Protein AF-A0A7L2RV66-F1 (afdb_monomer)

Mean predicted aligned error: 6.91 Å

Structure (mmCIF, N/CA/C/O backbone):
data_AF-A0A7L2RV66-F1
#
_entry.id   AF-A0A7L2RV66-F1
#
loop_
_atom_site.group_PDB
_atom_site.id
_atom_site.type_symbol
_atom_site.label_atom_id
_atom_site.label_alt_id
_atom_site.label_comp_id
_atom_site.label_asym_id
_atom_site.label_entity_id
_atom_site.label_seq_id
_atom_site.pdbx_PDB_ins_code
_atom_site.Cartn_x
_atom_site.Cartn_y
_atom_site.Cartn_z
_atom_site.occupancy
_atom_site.B_iso_or_equiv
_atom_site.auth_seq_id
_atom_site.auth_comp_id
_atom_site.auth_asym_id
_atom_site.auth_atom_id
_atom_site.pdbx_PDB_model_num
ATOM 1 N N . GLN A 1 1 ? 18.731 -13.101 -12.420 1.00 67.88 1 GLN A N 1
ATOM 2 C CA . GLN A 1 1 ? 18.036 -11.916 -12.970 1.00 67.88 1 GLN A CA 1
ATOM 3 C C . GLN A 1 1 ? 17.185 -12.304 -14.188 1.00 67.88 1 GLN A C 1
ATOM 5 O O . GLN A 1 1 ? 17.505 -11.952 -15.313 1.00 67.88 1 GLN A O 1
ATOM 10 N N . ILE A 1 2 ? 16.104 -13.064 -13.986 1.00 82.00 2 ILE A N 1
ATOM 11 C CA . ILE A 1 2 ? 15.282 -13.575 -15.103 1.00 82.00 2 ILE A CA 1
ATOM 12 C C . ILE A 1 2 ? 14.340 -12.484 -15.638 1.00 82.00 2 ILE A C 1
ATOM 14 O O . ILE A 1 2 ? 14.207 -12.319 -16.843 1.00 82.00 2 ILE A O 1
ATOM 18 N N . LEU A 1 3 ? 13.755 -11.675 -14.748 1.00 85.12 3 LEU A N 1
ATOM 19 C CA . LEU A 1 3 ? 12.789 -10.638 -15.125 1.00 85.12 3 LEU A CA 1
ATOM 20 C C . LEU A 1 3 ? 13.372 -9.572 -16.066 1.00 85.12 3 LEU A C 1
ATOM 22 O O . LEU A 1 3 ? 12.699 -9.143 -16.996 1.00 85.12 3 LEU A O 1
ATOM 26 N N . GLY A 1 4 ? 14.630 -9.174 -15.853 1.00 83.75 4 GLY A N 1
ATOM 27 C CA . GLY A 1 4 ? 15.315 -8.238 -16.743 1.00 83.75 4 GLY A CA 1
ATOM 28 C C . GLY A 1 4 ? 15.447 -8.796 -18.160 1.00 83.75 4 GLY A C 1
ATOM 29 O O . GLY A 1 4 ? 15.056 -8.138 -19.120 1.00 83.75 4 GLY A O 1
ATOM 30 N N . LYS A 1 5 ? 15.908 -10.046 -18.288 1.00 85.38 5 LYS A N 1
ATOM 31 C CA . LYS A 1 5 ? 16.028 -10.751 -19.573 1.00 85.38 5 LYS A CA 1
ATOM 32 C C . LYS A 1 5 ? 14.687 -10.820 -20.310 1.00 85.38 5 LYS A C 1
ATOM 34 O O . LYS A 1 5 ? 14.613 -10.466 -21.482 1.00 85.38 5 LYS A O 1
ATOM 39 N N . VAL A 1 6 ? 13.620 -11.182 -19.593 1.00 89.62 6 VAL A N 1
ATOM 40 C CA . VAL A 1 6 ? 12.248 -11.188 -20.127 1.00 89.62 6 VAL A CA 1
ATOM 41 C C . VAL A 1 6 ? 11.850 -9.799 -20.621 1.00 89.62 6 VAL A C 1
ATOM 43 O O . VAL A 1 6 ? 11.343 -9.669 -21.730 1.00 89.62 6 VAL A O 1
ATOM 46 N N . TYR A 1 7 ? 12.111 -8.750 -19.837 1.00 88.00 7 TYR A N 1
ATOM 47 C CA . TYR A 1 7 ? 11.827 -7.389 -20.273 1.00 88.00 7 TYR A CA 1
ATOM 48 C C . TYR A 1 7 ? 12.632 -7.003 -21.515 1.00 88.00 7 TYR A C 1
ATOM 50 O O . TYR A 1 7 ? 12.046 -6.440 -22.425 1.00 88.00 7 TYR A O 1
ATOM 58 N N . ALA A 1 8 ? 13.928 -7.306 -21.613 1.00 86.81 8 ALA A N 1
ATOM 59 C CA . ALA A 1 8 ? 14.715 -6.957 -22.801 1.00 86.81 8 ALA A CA 1
ATOM 60 C C . ALA A 1 8 ? 14.158 -7.578 -24.091 1.00 86.81 8 ALA A C 1
ATOM 62 O O . ALA A 1 8 ? 14.042 -6.870 -25.085 1.00 86.81 8 ALA A O 1
ATOM 63 N N . VAL A 1 9 ? 13.748 -8.848 -24.044 1.00 89.62 9 VAL A N 1
ATOM 64 C CA . VAL A 1 9 ? 13.155 -9.544 -25.200 1.00 89.62 9 VAL A CA 1
ATOM 65 C C . VAL A 1 9 ? 11.771 -9.003 -25.513 1.00 89.62 9 VAL A C 1
ATOM 67 O O . VAL A 1 9 ? 11.466 -8.674 -26.654 1.00 89.62 9 VAL A O 1
ATOM 70 N N . LEU A 1 10 ? 10.912 -8.898 -24.497 1.00 91.88 10 LEU A N 1
ATOM 71 C CA . LEU A 1 10 ? 9.523 -8.528 -24.724 1.00 91.88 10 LEU A CA 1
ATOM 72 C C . LEU A 1 10 ? 9.352 -7.023 -24.936 1.00 91.88 10 LEU A C 1
ATOM 74 O O . LEU A 1 10 ? 8.384 -6.632 -25.568 1.00 91.88 10 LEU A O 1
ATOM 78 N N . SER A 1 11 ? 10.213 -6.149 -24.425 1.00 89.25 11 SER A N 1
ATOM 79 C CA . SER A 1 11 ? 10.077 -4.695 -24.623 1.00 89.25 11 SER A CA 1
ATOM 80 C C . SER A 1 11 ? 10.445 -4.252 -26.040 1.00 89.25 11 SER A C 1
ATOM 82 O O . SER A 1 11 ? 9.884 -3.265 -26.516 1.00 89.25 11 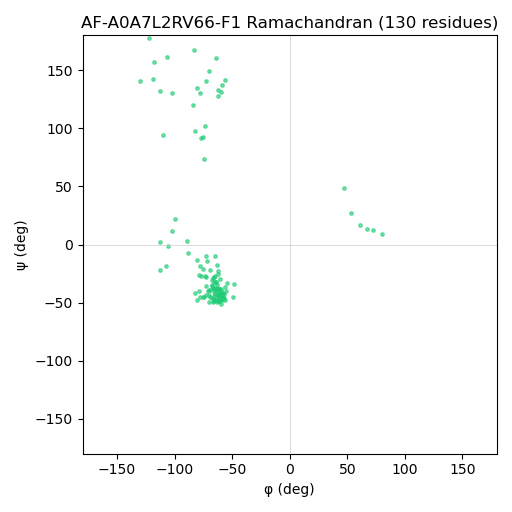SER A O 1
ATOM 84 N N . ASP A 1 12 ? 11.323 -4.986 -26.730 1.00 89.12 12 ASP A N 1
ATOM 85 C CA . ASP A 1 12 ? 11.677 -4.735 -28.125 1.00 89.12 12 ASP A CA 1
ATOM 86 C C . ASP A 1 12 ? 10.656 -5.399 -29.076 1.00 89.12 12 ASP A C 1
ATOM 88 O O . ASP A 1 12 ? 10.506 -6.622 -29.061 1.00 89.12 12 ASP A O 1
ATOM 92 N N . PRO A 1 13 ? 9.949 -4.639 -29.938 1.00 92.94 13 PRO A N 1
ATOM 93 C CA . PRO A 1 13 ? 8.935 -5.206 -30.830 1.00 92.94 13 PRO A CA 1
ATOM 94 C C . PRO A 1 13 ? 9.461 -6.260 -31.811 1.00 92.94 13 PRO A C 1
ATOM 96 O O . PRO A 1 13 ? 8.706 -7.148 -32.199 1.00 92.94 13 PRO A O 1
ATOM 99 N N . LYS A 1 14 ? 10.730 -6.173 -32.231 1.00 90.25 14 LYS A N 1
ATOM 100 C CA . LYS A 1 14 ? 11.330 -7.128 -33.171 1.00 90.25 14 LYS A CA 1
ATOM 101 C C . LYS A 1 14 ? 11.696 -8.422 -32.459 1.00 90.25 14 LYS A C 1
ATOM 103 O O . LYS A 1 14 ? 11.386 -9.491 -32.973 1.00 90.25 14 LYS A O 1
ATOM 108 N N . GLN A 1 15 ? 12.321 -8.334 -31.284 1.00 89.88 15 GLN A N 1
ATOM 109 C CA . GLN A 1 15 ? 12.630 -9.526 -30.489 1.00 89.88 15 GLN A CA 1
ATOM 110 C C . GLN A 1 15 ? 11.356 -10.215 -29.997 1.00 89.88 15 GLN A C 1
ATOM 112 O O . GLN A 1 15 ? 11.274 -11.440 -30.050 1.00 89.88 15 GLN A O 1
ATOM 117 N N . ARG A 1 16 ? 10.333 -9.438 -29.616 1.00 94.50 16 ARG A N 1
ATOM 118 C CA . ARG A 1 16 ? 9.007 -9.970 -29.298 1.00 94.50 16 ARG A CA 1
ATOM 119 C C . ARG A 1 16 ? 8.396 -10.714 -30.485 1.00 94.50 16 ARG A C 1
ATOM 121 O O . ARG A 1 16 ? 7.934 -11.825 -30.292 1.00 94.50 16 ARG A O 1
ATOM 128 N N . ALA A 1 17 ? 8.426 -10.143 -31.691 1.00 94.31 17 ALA A N 1
ATOM 129 C CA . ALA A 1 17 ? 7.867 -10.799 -32.875 1.00 94.31 17 ALA A CA 1
ATOM 130 C C . ALA A 1 17 ? 8.546 -12.146 -33.173 1.00 94.31 17 ALA A C 1
ATOM 132 O O . ALA A 1 1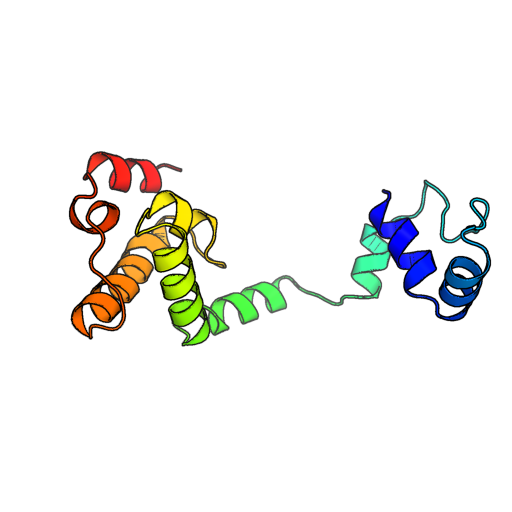7 ? 7.858 -13.130 -33.416 1.00 94.31 17 ALA A O 1
ATOM 133 N N . VAL A 1 18 ? 9.881 -12.211 -33.083 1.00 90.75 18 VAL A N 1
ATOM 134 C CA . VAL A 1 18 ? 10.615 -13.478 -33.238 1.00 90.75 18 VAL A CA 1
ATOM 135 C C . VAL A 1 18 ? 10.192 -14.478 -32.165 1.00 90.75 18 VAL A C 1
ATOM 137 O O . VAL A 1 18 ? 9.846 -15.604 -32.495 1.00 90.75 18 VAL A O 1
ATOM 140 N N . TYR A 1 19 ? 10.158 -14.062 -30.897 1.00 93.31 19 TYR A N 1
ATOM 141 C CA . TYR A 1 19 ? 9.736 -14.928 -29.799 1.00 93.31 19 TYR A CA 1
ATOM 142 C C . TYR A 1 19 ? 8.296 -15.441 -29.966 1.00 93.31 19 TYR A C 1
ATOM 144 O O . TYR A 1 19 ? 8.047 -16.626 -29.758 1.00 93.31 19 TYR A O 1
ATOM 152 N N . ASP A 1 20 ? 7.361 -14.580 -30.373 1.00 95.88 20 ASP A N 1
ATOM 153 C CA . ASP A 1 20 ? 5.958 -14.942 -30.594 1.00 95.88 20 ASP A CA 1
ATOM 154 C C . ASP A 1 20 ? 5.799 -15.934 -31.766 1.00 95.88 20 ASP A C 1
ATOM 156 O O . ASP A 1 20 ? 4.917 -16.792 -31.732 1.00 95.88 20 ASP A O 1
ATOM 160 N N . GLU A 1 21 ? 6.658 -15.850 -32.789 1.00 94.62 21 GLU A N 1
ATOM 161 C CA . GLU A 1 21 ? 6.642 -16.741 -33.957 1.00 94.62 21 GLU A CA 1
ATOM 162 C C . GLU A 1 21 ? 7.362 -18.077 -33.720 1.00 94.62 21 GLU A C 1
ATOM 164 O O . GLU A 1 21 ? 6.884 -19.124 -34.162 1.00 94.62 21 GLU A O 1
ATOM 169 N N . THR A 1 22 ? 8.520 -18.067 -33.054 1.00 92.94 22 THR A N 1
ATOM 170 C CA . THR A 1 22 ? 9.404 -19.241 -32.953 1.00 92.94 22 THR A CA 1
ATOM 171 C C . THR A 1 22 ? 9.404 -19.892 -31.574 1.00 92.94 22 THR A C 1
ATOM 173 O O . THR A 1 22 ? 9.831 -21.039 -31.443 1.00 92.94 22 THR A O 1
ATOM 176 N N . GLY A 1 23 ? 8.959 -19.178 -30.537 1.00 91.19 23 GLY A N 1
ATOM 177 C CA . GLY A 1 23 ? 9.078 -19.596 -29.140 1.00 91.19 23 GLY A CA 1
ATOM 178 C C . GLY A 1 23 ? 10.520 -19.629 -28.624 1.00 91.19 23 GLY A C 1
ATOM 179 O O . GLY A 1 23 ? 10.775 -20.223 -27.577 1.00 91.19 23 GLY A O 1
ATOM 180 N N . THR A 1 24 ? 11.473 -19.037 -29.351 1.00 87.44 24 THR A N 1
ATOM 181 C CA . THR A 1 24 ? 12.904 -19.074 -29.018 1.00 87.44 24 THR A CA 1
ATOM 182 C C . THR A 1 24 ? 13.466 -17.683 -28.756 1.00 87.44 24 THR A C 1
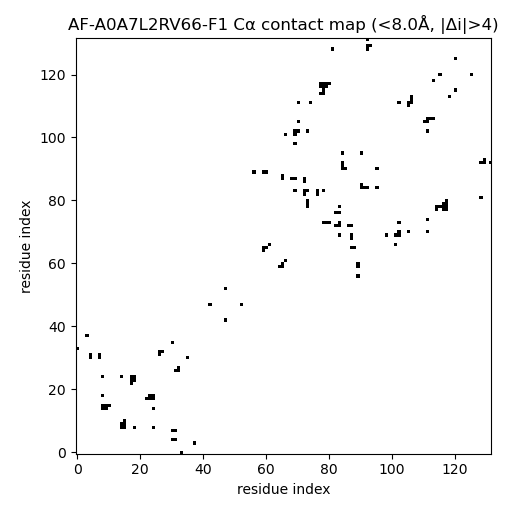ATOM 184 O O . THR A 1 24 ? 12.931 -16.669 -29.200 1.00 87.44 24 THR A O 1
ATOM 187 N N . VAL A 1 25 ? 14.573 -17.642 -28.016 1.00 86.88 25 VAL A N 1
ATOM 188 C CA . VAL A 1 25 ? 15.317 -16.424 -27.700 1.00 86.88 25 VAL A CA 1
ATOM 189 C C . VAL A 1 25 ? 16.790 -16.671 -28.011 1.00 86.88 25 VAL A C 1
ATOM 191 O O . VAL A 1 25 ? 17.300 -17.757 -27.750 1.00 86.88 25 VAL A O 1
ATOM 194 N N . ASP A 1 26 ? 17.468 -15.671 -28.567 1.00 83.81 26 ASP A N 1
ATOM 195 C CA . ASP A 1 26 ? 18.920 -15.691 -28.739 1.00 83.81 26 ASP A CA 1
ATOM 196 C C . ASP A 1 26 ? 19.610 -15.437 -27.390 1.00 83.81 26 ASP A C 1
ATOM 198 O O . ASP A 1 26 ? 19.804 -14.288 -26.992 1.00 83.81 26 ASP A O 1
ATOM 202 N N . GLU A 1 27 ? 19.939 -16.510 -26.665 1.00 78.00 27 GLU A N 1
ATOM 203 C CA . GLU A 1 27 ? 20.573 -16.450 -25.339 1.00 78.00 27 GLU A CA 1
ATOM 204 C C . GLU A 1 27 ? 21.967 -15.800 -25.348 1.00 78.00 27 GLU A C 1
ATOM 206 O O . GLU A 1 27 ? 22.441 -15.357 -24.300 1.00 78.00 27 GLU A O 1
ATOM 211 N N . GLU A 1 28 ? 22.601 -15.697 -26.518 1.00 78.31 28 GLU A N 1
ATOM 212 C CA . GLU A 1 28 ? 23.928 -15.108 -26.711 1.00 78.31 28 GLU A CA 1
ATOM 213 C C . GLU A 1 28 ? 23.859 -13.592 -26.954 1.00 78.31 28 GLU A C 1
ATOM 215 O O . GLU A 1 28 ? 24.886 -12.906 -26.958 1.00 78.31 28 GLU A O 1
ATOM 220 N N . ALA A 1 29 ? 22.652 -13.039 -27.113 1.00 78.88 29 ALA A N 1
ATOM 221 C CA . ALA A 1 29 ? 22.460 -11.616 -27.319 1.00 78.88 29 ALA A CA 1
ATOM 222 C C . ALA A 1 29 ? 23.037 -10.792 -26.153 1.00 78.88 29 ALA A C 1
ATOM 224 O O . ALA A 1 29 ? 22.786 -11.064 -24.978 1.00 78.88 29 ALA A O 1
ATOM 225 N N . GLU A 1 30 ? 23.723 -9.690 -26.480 1.00 74.62 30 GLU A N 1
ATOM 226 C CA . GLU A 1 30 ? 24.273 -8.720 -25.511 1.00 74.62 30 GLU A CA 1
ATOM 227 C C . GLU A 1 30 ? 23.259 -8.291 -24.439 1.00 74.62 30 GLU A C 1
ATOM 229 O O . GLU A 1 30 ? 23.597 -8.042 -23.282 1.00 74.62 30 GLU A O 1
ATOM 234 N N . VAL A 1 31 ? 21.981 -8.213 -24.817 1.00 72.12 31 VAL A N 1
ATOM 235 C CA . VAL A 1 31 ? 20.898 -7.799 -23.920 1.00 72.12 31 VAL A CA 1
ATOM 236 C C . VAL A 1 31 ? 20.542 -8.842 -22.852 1.00 72.12 31 VAL A C 1
ATOM 238 O O . VAL A 1 31 ? 19.872 -8.496 -21.877 1.00 72.12 31 VAL A O 1
ATOM 241 N N . LEU A 1 32 ? 21.015 -10.083 -23.013 1.00 78.38 32 LEU A N 1
ATOM 242 C CA . LEU A 1 32 ? 20.764 -11.239 -22.149 1.00 78.38 32 LEU A CA 1
ATOM 243 C C . LEU A 1 32 ? 21.993 -11.731 -21.387 1.00 78.38 32 LEU A C 1
ATOM 245 O O . LEU A 1 32 ? 21.873 -12.697 -20.620 1.00 78.38 32 LEU A O 1
ATOM 249 N N . ARG A 1 33 ? 23.142 -11.062 -21.541 1.00 79.75 33 ARG A N 1
ATOM 250 C CA . ARG A 1 33 ? 24.341 -11.382 -20.768 1.00 79.75 33 ARG A CA 1
ATOM 251 C C . ARG A 1 33 ? 24.066 -11.317 -19.265 1.00 79.75 33 ARG A C 1
ATOM 253 O O . ARG A 1 33 ? 23.316 -10.469 -18.775 1.00 79.75 33 ARG A O 1
ATOM 260 N N . GLU A 1 34 ? 24.657 -12.254 -18.529 1.00 72.88 34 GLU A N 1
ATOM 261 C CA . GLU A 1 34 ? 24.425 -12.407 -17.089 1.00 72.88 34 GLU A CA 1
ATOM 262 C C . GLU A 1 34 ? 25.011 -11.271 -16.243 1.00 72.88 34 GLU A C 1
ATOM 264 O O . GLU A 1 34 ? 24.541 -11.042 -15.131 1.00 72.88 34 GLU A O 1
ATOM 269 N N . ASP A 1 35 ? 25.996 -10.548 -16.771 1.00 78.38 35 ASP A N 1
ATOM 270 C CA . ASP A 1 35 ? 26.708 -9.449 -16.115 1.00 78.38 35 ASP A CA 1
ATOM 271 C C . ASP A 1 35 ? 26.062 -8.071 -16.336 1.00 78.38 35 ASP A C 1
ATOM 273 O O . ASP A 1 35 ? 26.579 -7.060 -15.859 1.00 78.38 35 ASP A O 1
ATOM 277 N N . ARG A 1 36 ? 24.913 -8.001 -17.020 1.00 80.31 36 ARG A N 1
ATOM 278 C CA . ARG A 1 36 ? 24.196 -6.739 -17.231 1.00 80.31 36 ARG A CA 1
ATOM 279 C C . ARG A 1 36 ? 23.749 -6.123 -15.899 1.00 80.31 36 ARG A C 1
ATOM 281 O O . ARG A 1 36 ? 23.003 -6.726 -15.122 1.00 80.31 36 ARG A O 1
ATOM 288 N N . ASP A 1 37 ? 24.101 -4.856 -15.695 1.00 84.50 37 ASP A N 1
ATOM 289 C CA . ASP A 1 37 ? 23.601 -4.061 -14.575 1.00 84.50 37 ASP A CA 1
ATOM 290 C C . ASP A 1 37 ? 22.163 -3.583 -14.841 1.00 84.50 37 ASP A C 1
ATOM 292 O O . ASP A 1 37 ? 21.905 -2.531 -15.435 1.00 84.50 37 ASP A O 1
ATOM 296 N N . TRP A 1 38 ? 21.192 -4.380 -14.395 1.00 83.31 38 TRP A N 1
ATOM 297 C CA . TRP A 1 38 ? 19.784 -4.002 -14.497 1.00 83.31 38 TRP A CA 1
ATOM 298 C C . TRP A 1 38 ? 19.428 -2.804 -13.632 1.00 83.31 38 TRP A C 1
ATOM 300 O O . TRP A 1 38 ? 18.507 -2.083 -13.993 1.00 83.31 38 TRP A O 1
ATOM 310 N N . LEU A 1 39 ? 20.121 -2.571 -12.514 1.00 82.12 39 LEU A N 1
ATOM 311 C CA . LEU A 1 39 ? 19.827 -1.417 -11.670 1.00 82.12 39 LEU A CA 1
ATOM 312 C C . LEU A 1 39 ? 20.120 -0.130 -12.443 1.00 82.12 39 LEU A C 1
ATOM 314 O O . LEU A 1 39 ? 19.255 0.741 -12.524 1.00 82.12 39 LEU A O 1
ATOM 318 N N . GLN A 1 40 ? 21.287 -0.058 -13.086 1.00 84.06 40 GLN A N 1
ATOM 319 C CA . GLN A 1 40 ? 21.647 1.064 -13.951 1.00 84.06 40 GLN A CA 1
ATOM 320 C C . GLN A 1 40 ? 20.677 1.203 -15.135 1.00 84.06 40 GLN A C 1
ATOM 322 O O . GLN A 1 40 ? 20.231 2.307 -15.448 1.00 84.06 40 GLN A O 1
ATOM 327 N N . TYR A 1 41 ? 20.304 0.090 -15.771 1.00 82.38 41 TYR A N 1
ATOM 328 C CA . TYR A 1 41 ? 19.335 0.091 -16.868 1.00 82.38 41 TYR A CA 1
ATOM 329 C C . TYR A 1 41 ? 17.971 0.663 -16.447 1.00 82.38 41 TYR A C 1
ATOM 331 O O . TYR A 1 41 ? 17.424 1.538 -17.120 1.00 82.38 41 TYR A O 1
ATOM 339 N N . TRP A 1 42 ? 17.434 0.220 -15.308 1.00 84.50 42 TRP A N 1
ATOM 340 C CA . TRP A 1 42 ? 16.156 0.709 -14.797 1.00 84.50 42 TRP A CA 1
ATOM 341 C C . TRP A 1 42 ? 16.222 2.172 -14.362 1.00 84.50 42 TRP A C 1
ATOM 343 O O . TRP A 1 42 ? 15.270 2.902 -14.612 1.00 84.50 42 TRP A O 1
ATOM 353 N N . GLN A 1 43 ? 17.340 2.625 -13.791 1.00 83.94 43 GLN A N 1
ATOM 354 C CA . GLN A 1 43 ? 17.552 4.039 -13.454 1.00 83.94 43 GLN A CA 1
ATOM 355 C C . GLN A 1 43 ? 17.591 4.949 -14.693 1.00 83.94 43 GLN A C 1
ATOM 357 O O . GLN A 1 43 ? 17.169 6.102 -14.623 1.00 83.94 43 GLN A O 1
ATOM 362 N N . LEU A 1 44 ? 18.077 4.449 -15.837 1.00 84.88 44 LEU A N 1
ATOM 363 C CA . LEU A 1 44 ? 18.054 5.192 -17.103 1.00 84.88 44 LEU A CA 1
ATOM 364 C C . LEU A 1 44 ? 16.634 5.327 -17.668 1.00 84.88 44 LEU A C 1
ATOM 366 O O . LEU A 1 44 ? 16.284 6.389 -18.187 1.00 84.88 44 LEU A O 1
ATOM 370 N N . LEU A 1 45 ? 15.831 4.263 -17.575 1.00 84.12 45 LEU A N 1
ATOM 371 C CA . LEU A 1 45 ? 14.448 4.245 -18.059 1.00 84.12 45 LEU A CA 1
ATOM 372 C C . LEU A 1 45 ? 13.503 5.031 -17.146 1.00 84.12 45 LEU A C 1
ATOM 374 O O . LEU A 1 45 ? 12.688 5.823 -17.618 1.00 84.12 45 LEU A O 1
ATOM 378 N N . PHE A 1 46 ? 13.623 4.821 -15.839 1.00 81.88 46 PHE A N 1
ATOM 379 C CA . PHE A 1 46 ? 12.776 5.418 -14.821 1.00 81.88 46 PHE A CA 1
ATOM 380 C C . PHE A 1 46 ? 13.588 6.441 -14.038 1.00 81.88 46 PHE A C 1
ATOM 382 O O . PHE A 1 46 ? 14.268 6.121 -13.063 1.00 81.88 46 PHE A O 1
ATOM 389 N N . LYS A 1 47 ? 13.493 7.701 -14.466 1.00 81.62 47 LYS A N 1
ATOM 390 C CA . LYS A 1 47 ? 14.054 8.843 -13.738 1.00 81.62 47 LYS A CA 1
ATOM 391 C C . LYS A 1 47 ? 13.192 9.145 -12.513 1.00 81.62 47 LYS A C 1
ATOM 393 O O . LYS A 1 47 ? 12.424 10.099 -12.522 1.00 81.62 47 LYS A O 1
ATOM 398 N N . LEU A 1 48 ? 13.296 8.295 -11.500 1.00 85.81 48 LEU A N 1
ATOM 399 C CA . LEU A 1 48 ? 12.669 8.488 -10.199 1.00 85.81 48 LEU A CA 1
ATOM 400 C C . LEU A 1 48 ? 13.715 8.976 -9.205 1.00 85.81 48 LEU A C 1
ATOM 402 O O . LEU A 1 48 ? 14.798 8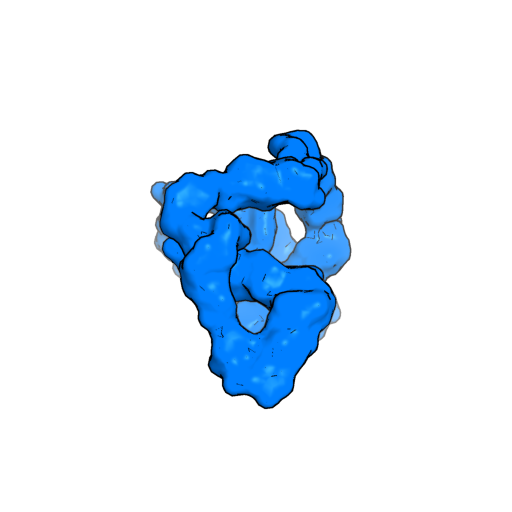.404 -9.074 1.00 85.81 48 LEU A O 1
ATOM 406 N N . THR A 1 49 ? 13.379 10.042 -8.500 1.00 89.44 49 THR A N 1
ATOM 407 C CA . THR A 1 49 ? 14.165 10.596 -7.407 1.00 89.44 49 THR A CA 1
ATOM 408 C C . THR A 1 49 ? 13.498 10.283 -6.073 1.00 89.44 49 THR A C 1
ATOM 410 O O . THR A 1 49 ? 12.304 10.002 -6.004 1.00 89.44 49 THR A O 1
ATOM 413 N N . VAL A 1 50 ? 14.262 10.374 -4.982 1.00 90.88 50 VAL A N 1
ATOM 414 C CA . VAL A 1 50 ? 13.700 10.276 -3.622 1.00 90.88 50 VAL A CA 1
ATOM 415 C C . VAL A 1 50 ? 12.597 11.320 -3.418 1.00 90.88 50 VAL A C 1
ATOM 417 O O . VAL A 1 50 ? 11.562 11.017 -2.834 1.00 90.88 50 VAL A O 1
ATOM 420 N N . LYS A 1 51 ? 12.770 12.513 -3.997 1.00 94.00 51 LYS A N 1
ATOM 421 C CA . LYS A 1 51 ? 11.768 13.575 -3.964 1.00 94.00 51 LYS A CA 1
ATOM 422 C C . LYS A 1 51 ? 10.457 13.166 -4.640 1.00 94.00 51 LYS A C 1
ATOM 424 O O . LYS A 1 51 ? 9.400 13.489 -4.120 1.00 94.00 51 LYS A O 1
ATOM 429 N N . ASP A 1 52 ? 10.501 12.430 -5.751 1.00 94.31 52 ASP A N 1
ATOM 430 C CA . ASP A 1 52 ? 9.274 11.959 -6.412 1.00 94.31 52 ASP A CA 1
ATOM 431 C C . ASP A 1 52 ? 8.479 11.003 -5.508 1.00 94.31 52 ASP A C 1
ATOM 433 O O . ASP A 1 52 ? 7.248 11.033 -5.506 1.00 94.31 52 ASP A O 1
ATOM 437 N N . ILE A 1 53 ? 9.173 10.192 -4.699 1.00 93.38 53 ILE A N 1
ATOM 438 C CA . ILE A 1 53 ? 8.554 9.301 -3.705 1.00 93.38 53 ILE A CA 1
ATOM 439 C C . ILE A 1 53 ? 7.931 10.119 -2.568 1.00 93.38 53 ILE A C 1
ATOM 441 O O . ILE A 1 53 ? 6.793 9.861 -2.181 1.00 93.38 53 ILE A O 1
ATOM 445 N N . GLU A 1 54 ? 8.645 11.121 -2.052 1.00 95.69 54 GLU A N 1
ATOM 446 C CA . GLU A 1 54 ? 8.141 12.017 -1.003 1.00 95.69 54 GLU A CA 1
ATOM 447 C C . GLU A 1 54 ? 6.927 12.830 -1.479 1.00 95.69 54 GLU A C 1
ATOM 449 O O . GLU A 1 54 ? 5.925 12.924 -0.767 1.00 95.69 54 GLU A O 1
ATOM 454 N N . ASP A 1 55 ? 6.984 13.370 -2.699 1.00 96.50 55 ASP A N 1
ATOM 455 C CA . ASP A 1 55 ? 5.897 14.120 -3.328 1.00 96.50 55 ASP A CA 1
ATOM 456 C C . ASP A 1 55 ? 4.678 13.215 -3.573 1.00 96.50 55 ASP A C 1
ATOM 458 O O . ASP A 1 55 ? 3.538 13.641 -3.371 1.00 96.50 55 ASP A O 1
ATOM 462 N N . PHE A 1 56 ? 4.892 11.958 -3.985 1.00 96.38 56 PHE A N 1
ATOM 463 C CA . PHE A 1 56 ? 3.822 10.964 -4.101 1.00 96.38 56 PHE A CA 1
ATOM 464 C C . PHE A 1 56 ? 3.197 10.660 -2.737 1.00 96.38 56 PHE A C 1
ATOM 466 O O . PHE A 1 56 ? 1.979 10.744 -2.593 1.00 96.38 56 PHE A O 1
ATOM 473 N N . GLN A 1 57 ? 4.014 10.377 -1.721 1.00 95.75 57 GLN A N 1
ATOM 474 C CA . GLN A 1 57 ? 3.545 10.081 -0.370 1.00 95.75 57 GLN A CA 1
ATOM 475 C C . GLN A 1 57 ? 2.694 11.223 0.201 1.00 95.75 57 GLN A C 1
ATOM 477 O O . GLN A 1 57 ? 1.651 10.969 0.802 1.00 95.75 57 GLN A O 1
ATOM 482 N N . GLN A 1 58 ? 3.106 12.477 -0.003 1.00 95.88 58 GLN A N 1
ATOM 483 C CA . GLN A 1 58 ? 2.346 13.648 0.442 1.00 95.88 58 GLN A CA 1
ATOM 484 C C . GLN A 1 58 ? 1.004 13.794 -0.279 1.00 95.88 58 GLN A C 1
ATOM 486 O O . GLN A 1 58 ? 0.024 14.191 0.344 1.00 95.88 58 GLN A O 1
ATOM 491 N N . LYS A 1 59 ? 0.951 13.477 -1.578 1.00 97.12 59 LYS A N 1
ATOM 492 C CA . LYS A 1 59 ? -0.292 13.513 -2.363 1.00 97.12 59 LYS A CA 1
ATOM 493 C C . LYS A 1 59 ? -1.236 12.371 -2.010 1.00 97.12 59 LYS A C 1
ATOM 495 O O . LYS A 1 59 ? -2.443 12.572 -2.042 1.00 97.12 59 LYS A O 1
ATOM 500 N N . TYR A 1 60 ? -0.691 11.196 -1.708 1.00 97.75 60 TYR A N 1
ATOM 501 C CA . TYR A 1 60 ? -1.462 10.003 -1.387 1.00 97.75 60 TYR A CA 1
ATOM 502 C C . TYR A 1 60 ? -2.058 10.075 0.026 1.00 97.75 60 TYR A C 1
ATOM 504 O O . TYR A 1 60 ? -3.244 9.799 0.201 1.00 97.75 60 TYR A O 1
ATOM 512 N N . LYS A 1 61 ? -1.286 10.498 1.038 1.00 96.25 61 LYS A N 1
ATOM 513 C CA . LYS A 1 61 ? -1.784 10.591 2.420 1.00 96.25 61 LYS A CA 1
ATOM 514 C C . LYS A 1 61 ? -2.942 11.593 2.548 1.00 96.25 61 LYS A C 1
ATOM 516 O O . LYS A 1 61 ? -2.846 12.737 2.120 1.00 96.25 61 LYS A O 1
ATOM 521 N N . ASN A 1 62 ? -4.009 11.176 3.222 1.00 95.56 62 ASN A N 1
ATOM 522 C CA . ASN A 1 62 ? -5.293 11.862 3.396 1.00 95.56 62 ASN A CA 1
ATOM 523 C C . ASN A 1 62 ? -6.062 12.141 2.097 1.00 95.56 62 ASN A C 1
ATOM 525 O O . ASN A 1 62 ? -6.975 12.969 2.085 1.00 95.56 62 ASN A O 1
ATOM 529 N N . SER A 1 63 ? -5.712 11.466 1.005 1.00 97.44 63 SER A N 1
ATOM 530 C CA . SER A 1 63 ? -6.429 11.597 -0.259 1.00 97.44 63 SER A CA 1
ATOM 531 C C . SER A 1 63 ? -7.671 10.705 -0.312 1.00 97.44 63 SER A C 1
ATOM 533 O O . SER A 1 63 ? -7.857 9.781 0.483 1.00 97.44 63 SER A O 1
ATOM 535 N N . SER A 1 64 ? -8.522 10.952 -1.308 1.00 97.38 64 SER A N 1
ATOM 536 C CA . SER A 1 64 ? -9.626 10.046 -1.633 1.00 97.38 64 SER A CA 1
ATOM 537 C C . SER A 1 64 ? -9.145 8.685 -2.141 1.00 97.38 64 SER A C 1
ATOM 539 O O . SER A 1 64 ? -9.863 7.702 -1.977 1.00 97.38 64 SER A O 1
ATOM 541 N N . GLU A 1 65 ? -7.959 8.631 -2.755 1.00 97.88 65 GLU A N 1
ATOM 542 C CA . GLU A 1 65 ? -7.331 7.388 -3.216 1.00 97.88 65 GLU A CA 1
ATOM 543 C C . GLU A 1 65 ? -6.954 6.510 -2.022 1.00 97.88 65 GLU A C 1
ATOM 545 O O . GLU A 1 65 ? -7.395 5.368 -1.942 1.00 97.88 65 GLU A O 1
ATOM 550 N N . GLU A 1 66 ? -6.280 7.076 -1.020 1.00 98.06 66 GLU A N 1
ATOM 551 C CA . GLU A 1 66 ? -5.955 6.334 0.198 1.00 98.06 66 GLU A CA 1
ATOM 552 C C . GLU A 1 66 ? -7.213 5.853 0.925 1.00 98.06 66 GLU A C 1
ATOM 554 O O . GLU A 1 66 ? -7.272 4.706 1.363 1.00 98.06 66 GLU A O 1
ATOM 559 N N . LEU A 1 67 ? -8.250 6.690 1.029 1.00 98.06 67 LEU A N 1
ATOM 560 C CA . LEU A 1 67 ? -9.509 6.268 1.643 1.00 98.06 67 LEU A CA 1
ATOM 561 C C . LEU A 1 67 ? -10.131 5.072 0.902 1.00 98.06 67 LEU A C 1
ATOM 563 O O . LEU A 1 67 ? -10.675 4.168 1.541 1.00 98.06 67 LEU A O 1
ATOM 567 N N . ALA A 1 68 ? -10.067 5.059 -0.431 1.00 98.31 68 ALA A N 1
ATOM 568 C CA . ALA A 1 68 ? -10.556 3.945 -1.237 1.00 98.31 68 ALA A CA 1
ATOM 569 C C . ALA A 1 68 ? -9.734 2.670 -0.992 1.00 98.31 68 ALA A C 1
ATOM 571 O O . ALA A 1 68 ? -10.318 1.605 -0.769 1.00 98.31 68 ALA A O 1
ATOM 572 N N . ASP A 1 69 ? -8.409 2.785 -0.939 1.00 98.31 69 ASP A N 1
ATOM 573 C CA . ASP A 1 69 ? -7.503 1.664 -0.678 1.00 98.31 69 ASP A CA 1
ATOM 574 C C . ASP A 1 69 ? -7.680 1.098 0.736 1.00 98.31 69 ASP A C 1
ATOM 576 O O . ASP A 1 69 ? -7.755 -0.119 0.920 1.00 98.31 69 ASP A O 1
ATOM 580 N N . VAL A 1 70 ? -7.849 1.962 1.741 1.00 98.50 70 VAL A N 1
ATOM 581 C CA . VAL A 1 70 ? -8.151 1.565 3.124 1.00 98.50 70 VAL A CA 1
ATOM 582 C C . VAL A 1 70 ? -9.479 0.812 3.196 1.00 98.50 70 VAL A C 1
ATOM 584 O O . VAL A 1 70 ? -9.550 -0.247 3.824 1.00 98.50 70 VAL A O 1
ATOM 587 N N . LYS A 1 71 ? -10.530 1.303 2.524 1.00 98.50 71 LYS A N 1
ATOM 588 C CA . LYS A 1 71 ? -11.830 0.612 2.450 1.00 98.50 71 LYS A CA 1
ATOM 589 C C . LYS A 1 71 ? -11.701 -0.751 1.770 1.00 98.50 71 LYS A C 1
ATOM 591 O O . LYS A 1 71 ? -12.232 -1.742 2.277 1.00 98.50 71 LYS A O 1
ATOM 596 N N . ALA A 1 72 ? -10.970 -0.824 0.659 1.00 98.50 72 ALA A N 1
ATOM 597 C CA . ALA A 1 72 ? -10.729 -2.072 -0.057 1.00 98.50 72 ALA A CA 1
ATOM 598 C C . ALA A 1 72 ? -9.966 -3.083 0.815 1.00 98.50 72 ALA A C 1
ATOM 600 O O . ALA A 1 72 ? -10.395 -4.231 0.953 1.00 98.50 72 ALA A O 1
ATOM 601 N N . ALA A 1 73 ? -8.886 -2.655 1.473 1.00 98.50 73 ALA A N 1
ATOM 602 C CA . ALA A 1 73 ? -8.122 -3.482 2.402 1.00 98.50 73 ALA A CA 1
ATOM 603 C C . ALA A 1 73 ? -8.987 -3.953 3.583 1.00 98.50 73 ALA A C 1
ATOM 605 O O . ALA A 1 73 ? -8.965 -5.133 3.938 1.00 98.50 73 ALA A O 1
ATOM 606 N N . TYR A 1 74 ? -9.805 -3.065 4.153 1.00 98.62 74 TYR A N 1
ATOM 607 C CA . TYR A 1 74 ? -10.720 -3.400 5.241 1.00 98.62 74 TYR A CA 1
ATOM 608 C C . TYR A 1 74 ? -11.701 -4.511 4.857 1.00 98.62 74 TYR A C 1
ATOM 610 O O . TYR A 1 74 ? -11.890 -5.461 5.623 1.00 98.62 74 TYR A O 1
ATOM 618 N N . LEU A 1 75 ? -12.298 -4.428 3.666 1.00 98.50 75 LEU A N 1
ATOM 619 C CA . LEU A 1 75 ? -13.204 -5.454 3.148 1.00 98.50 75 LEU A CA 1
ATOM 620 C C . LEU A 1 75 ? -12.471 -6.774 2.880 1.00 98.50 75 LEU A C 1
ATOM 622 O O . LEU A 1 75 ? -12.922 -7.827 3.340 1.00 98.50 75 LEU A O 1
ATOM 626 N N . ASN A 1 76 ? -11.321 -6.717 2.207 1.00 98.38 76 ASN A N 1
ATOM 627 C CA . ASN A 1 76 ? -10.527 -7.893 1.844 1.00 98.38 76 ASN A CA 1
ATOM 628 C C . ASN A 1 76 ? -10.027 -8.664 3.072 1.00 98.38 76 ASN A C 1
ATOM 630 O O . ASN A 1 76 ? -10.030 -9.897 3.087 1.00 98.38 76 ASN A O 1
ATOM 634 N N . PHE A 1 77 ? -9.641 -7.947 4.127 1.00 98.31 77 PHE A N 1
ATOM 635 C CA . PHE A 1 77 ? -9.109 -8.536 5.355 1.00 98.31 77 PHE A CA 1
ATOM 636 C C . PHE A 1 77 ? -10.115 -8.589 6.495 1.00 98.31 77 PHE A C 1
ATOM 638 O O . PHE A 1 77 ? -9.740 -8.892 7.628 1.00 98.31 77 PHE A O 1
ATOM 645 N N . LYS A 1 78 ? -11.394 -8.332 6.199 1.00 97.94 78 LYS A N 1
ATOM 646 C CA . LYS A 1 78 ? -12.495 -8.374 7.162 1.00 97.94 78 LYS A CA 1
ATOM 647 C C . LYS A 1 78 ? -12.140 -7.633 8.450 1.00 97.94 78 LYS A C 1
ATOM 649 O O . LYS A 1 78 ? -12.276 -8.199 9.527 1.00 97.94 78 LYS A O 1
ATOM 654 N N . GLY A 1 79 ? -11.615 -6.414 8.347 1.00 97.44 79 GLY A N 1
ATOM 655 C CA . GLY A 1 79 ? -11.261 -5.568 9.490 1.00 97.44 79 GLY A CA 1
ATOM 656 C C . GLY A 1 79 ? -10.021 -5.975 10.298 1.00 97.44 79 GLY A C 1
ATOM 657 O O . GLY A 1 79 ? -9.826 -5.448 11.392 1.00 97.44 79 GLY A O 1
ATOM 658 N N . ASP A 1 80 ? -9.183 -6.899 9.814 1.00 97.25 80 ASP A N 1
ATOM 659 C CA . ASP A 1 80 ? -7.907 -7.209 10.469 1.00 97.25 80 ASP A CA 1
ATOM 660 C C . ASP A 1 80 ? -6.878 -6.090 10.256 1.00 97.25 80 ASP A C 1
ATOM 662 O O . ASP A 1 80 ? -6.243 -5.993 9.206 1.00 97.25 80 ASP A O 1
ATOM 666 N N . MET A 1 81 ? -6.688 -5.270 11.289 1.00 96.19 81 MET A N 1
ATOM 667 C CA . MET A 1 81 ? -5.774 -4.133 11.248 1.00 96.19 81 MET A CA 1
ATOM 668 C C . MET A 1 81 ? -4.299 -4.497 11.032 1.00 96.19 81 MET A C 1
ATOM 670 O O . MET A 1 81 ? -3.571 -3.669 10.497 1.00 96.19 81 MET A O 1
ATOM 674 N N . ASP A 1 82 ? -3.842 -5.704 11.384 1.00 94.62 82 ASP A N 1
ATOM 675 C CA . ASP A 1 82 ? -2.458 -6.099 11.074 1.00 94.62 82 ASP A CA 1
ATOM 676 C C . ASP A 1 82 ? -2.276 -6.191 9.558 1.00 94.62 82 ASP A C 1
ATOM 678 O O . ASP A 1 82 ? -1.351 -5.613 8.994 1.00 94.62 82 ASP A O 1
ATOM 682 N N . ARG A 1 83 ? -3.226 -6.852 8.887 1.00 96.38 83 ARG A N 1
ATOM 683 C CA . ARG A 1 83 ? -3.190 -7.016 7.435 1.00 96.38 83 ARG A CA 1
ATOM 684 C C . ARG A 1 83 ? -3.424 -5.703 6.709 1.00 96.38 83 ARG A C 1
ATOM 686 O O . ARG A 1 83 ? -2.760 -5.457 5.713 1.00 96.38 83 ARG A O 1
ATOM 693 N N . ILE A 1 84 ? -4.330 -4.859 7.20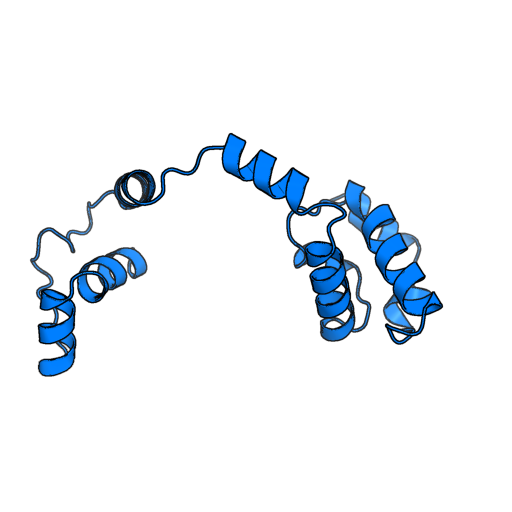1 1.00 97.19 84 ILE A N 1
ATOM 694 C CA . ILE A 1 84 ? -4.586 -3.545 6.596 1.00 97.19 84 ILE A CA 1
ATOM 695 C C . ILE A 1 84 ? -3.303 -2.705 6.607 1.00 97.19 84 ILE A C 1
ATOM 697 O O . ILE A 1 84 ? -2.882 -2.236 5.555 1.00 97.19 84 ILE A O 1
ATOM 701 N N . MET A 1 85 ? -2.637 -2.587 7.758 1.00 95.44 85 MET A N 1
ATOM 702 C CA . MET A 1 85 ? -1.407 -1.793 7.882 1.00 95.44 85 MET A CA 1
ATOM 703 C C . MET A 1 85 ? -0.241 -2.354 7.052 1.00 95.44 85 MET A C 1
ATOM 705 O O . MET A 1 85 ? 0.626 -1.595 6.642 1.00 95.44 85 MET A O 1
ATOM 709 N N . GLU A 1 86 ? -0.215 -3.665 6.789 1.00 94.31 86 GLU A N 1
ATOM 710 C CA . GLU A 1 86 ? 0.794 -4.305 5.931 1.00 94.31 86 GLU A CA 1
ATOM 711 C C . GLU A 1 86 ? 0.535 -4.111 4.422 1.00 94.31 86 GLU A C 1
ATOM 713 O O . GLU A 1 86 ? 1.455 -4.298 3.629 1.00 94.31 86 GLU A O 1
ATOM 718 N N . HIS A 1 87 ? -0.690 -3.759 4.009 1.00 95.50 87 HIS A N 1
ATOM 719 C CA . HIS A 1 87 ? -1.077 -3.686 2.589 1.00 95.50 87 HIS A CA 1
ATOM 720 C C . HIS A 1 87 ? -1.379 -2.271 2.086 1.00 95.50 87 HIS A C 1
ATOM 722 O O . HIS A 1 87 ? -1.322 -2.043 0.879 1.00 95.50 87 HIS A O 1
ATOM 728 N N . VAL A 1 88 ? -1.713 -1.326 2.968 1.00 96.56 88 VAL A N 1
ATOM 729 C CA . VAL A 1 88 ? -1.938 0.070 2.571 1.00 96.56 88 VAL A CA 1
ATOM 730 C C . VAL A 1 88 ? -0.589 0.763 2.368 1.00 96.56 88 VAL A C 1
ATOM 732 O O . VAL A 1 88 ? 0.303 0.689 3.213 1.00 96.56 88 VAL A O 1
ATOM 735 N N . MET A 1 89 ? -0.429 1.438 1.227 1.00 95.56 89 MET A N 1
ATOM 736 C CA . MET A 1 89 ? 0.810 2.141 0.882 1.00 95.56 89 MET A CA 1
ATOM 737 C C . MET A 1 89 ? 1.109 3.287 1.850 1.00 95.56 89 MET A C 1
ATOM 739 O O . MET A 1 89 ? 0.222 3.792 2.537 1.00 95.56 89 MET A O 1
ATOM 743 N N . CYS A 1 90 ? 2.373 3.721 1.879 1.00 94.69 90 CYS A N 1
ATOM 744 C CA . CYS A 1 90 ? 2.815 4.902 2.628 1.00 94.69 90 CYS A CA 1
ATOM 745 C C . CYS A 1 90 ? 2.411 4.891 4.114 1.00 94.69 90 CYS A C 1
ATOM 747 O O . CYS A 1 90 ? 2.247 5.954 4.708 1.00 94.69 90 CYS A O 1
ATOM 749 N N . THR A 1 91 ? 2.240 3.708 4.700 1.00 92.31 91 THR A N 1
ATOM 750 C CA . THR A 1 91 ? 1.725 3.539 6.057 1.00 92.31 91 THR A CA 1
ATOM 751 C C . THR A 1 91 ? 2.816 2.981 6.963 1.00 92.31 91 THR A C 1
ATOM 753 O O . THR A 1 91 ? 3.469 1.993 6.629 1.00 92.31 91 THR A O 1
ATOM 756 N N . ASP A 1 92 ? 2.993 3.599 8.127 1.00 90.56 92 ASP A N 1
ATOM 757 C CA . ASP A 1 92 ? 3.787 3.059 9.230 1.00 90.56 92 ASP A CA 1
ATOM 758 C C . ASP A 1 92 ? 2.943 2.936 10.515 1.00 90.56 92 ASP A C 1
ATOM 760 O O . ASP A 1 92 ? 1.763 3.288 10.550 1.00 90.56 92 ASP A O 1
ATOM 764 N N . TYR A 1 93 ? 3.512 2.407 11.602 1.00 86.94 93 TYR A N 1
ATOM 765 C CA . TYR A 1 93 ? 2.752 2.196 12.842 1.00 86.94 93 TYR A CA 1
ATOM 766 C C . TYR A 1 93 ? 2.224 3.502 13.469 1.00 86.94 93 TYR A C 1
ATOM 768 O O . TYR A 1 93 ? 1.270 3.463 14.251 1.00 86.94 93 TYR A O 1
ATOM 776 N N . THR A 1 94 ? 2.835 4.651 13.166 1.00 91.62 94 THR A N 1
ATOM 777 C CA . THR A 1 94 ? 2.393 5.967 13.645 1.00 91.62 94 THR A CA 1
ATOM 778 C C . THR A 1 94 ? 1.154 6.459 12.901 1.00 91.62 94 THR A C 1
ATOM 780 O O . THR A 1 94 ? 0.397 7.249 13.462 1.00 91.62 94 THR A O 1
ATOM 783 N N . ASP A 1 95 ? 0.888 5.933 11.700 1.00 94.25 95 ASP A N 1
ATOM 784 C CA . ASP A 1 95 ? -0.299 6.241 10.897 1.00 94.25 95 ASP A CA 1
ATOM 785 C C . ASP A 1 95 ? -1.557 5.472 11.337 1.00 94.25 95 ASP A C 1
ATOM 787 O O . ASP A 1 95 ? -2.662 5.841 10.937 1.00 94.25 95 ASP A O 1
ATOM 791 N N . GLU A 1 96 ? -1.437 4.436 12.180 1.00 94.81 96 GLU A N 1
ATOM 792 C CA . GLU A 1 96 ? -2.584 3.617 12.611 1.00 94.81 96 GLU A CA 1
ATOM 793 C C . GLU A 1 96 ? -3.788 4.442 13.106 1.00 94.81 96 GLU A C 1
ATOM 795 O O . GLU A 1 96 ? -4.906 4.125 12.696 1.00 94.81 96 GLU A O 1
ATOM 800 N N . PRO A 1 97 ? -3.627 5.486 13.950 1.00 94.50 97 PRO A N 1
ATOM 801 C CA . PRO A 1 97 ? -4.761 6.279 14.423 1.00 94.50 97 PRO A CA 1
ATOM 802 C C . PRO A 1 97 ? -5.568 6.911 13.284 1.00 94.50 97 PRO A C 1
ATOM 804 O O . PRO A 1 97 ? -6.792 6.865 13.307 1.00 94.50 97 PRO A O 1
ATOM 807 N N . ARG A 1 98 ? -4.881 7.434 12.265 1.00 95.38 98 ARG A N 1
ATOM 808 C CA . ARG A 1 98 ? -5.476 8.099 11.101 1.00 95.38 98 ARG A CA 1
ATOM 809 C C . ARG A 1 98 ? -6.206 7.105 10.198 1.00 95.38 98 ARG A C 1
ATOM 811 O O . ARG A 1 98 ? -7.332 7.355 9.785 1.00 95.38 98 ARG A O 1
ATOM 818 N N . ILE A 1 99 ? -5.599 5.944 9.944 1.00 97.25 99 ILE A N 1
ATOM 819 C CA . ILE A 1 99 ? -6.237 4.857 9.182 1.00 97.25 99 ILE A CA 1
ATOM 820 C C . ILE A 1 99 ? -7.477 4.336 9.921 1.00 97.25 99 ILE A C 1
ATOM 822 O O . ILE A 1 99 ? -8.509 4.062 9.309 1.00 97.25 99 ILE A O 1
ATOM 826 N N . ARG A 1 100 ? -7.400 4.223 11.251 1.00 96.69 100 ARG A N 1
ATOM 827 C CA . ARG A 1 100 ? -8.524 3.788 12.081 1.00 96.69 100 ARG A CA 1
ATOM 828 C C . ARG A 1 100 ? -9.679 4.790 12.037 1.00 96.69 100 ARG A C 1
ATOM 830 O O . ARG A 1 100 ? -10.813 4.360 11.861 1.00 96.69 100 ARG A O 1
ATOM 837 N N . GLU A 1 101 ? -9.385 6.085 12.108 1.00 97.81 101 GLU A N 1
ATOM 838 C CA . GLU A 1 101 ? -10.373 7.164 11.976 1.00 97.81 101 GLU A CA 1
ATOM 839 C C . GLU A 1 101 ? -11.090 7.124 10.616 1.00 97.81 101 GLU A C 1
ATOM 841 O O . GLU A 1 101 ? -12.315 7.218 10.561 1.00 97.81 101 GLU A O 1
ATOM 846 N N . MET A 1 102 ? -10.363 6.882 9.517 1.00 98.25 102 MET A N 1
ATOM 847 C CA . MET A 1 102 ? -10.961 6.701 8.185 1.00 98.25 102 MET A CA 1
ATOM 848 C C . MET A 1 102 ? -11.950 5.529 8.135 1.00 98.25 102 MET A C 1
ATOM 850 O O . MET A 1 102 ? -13.025 5.639 7.541 1.00 98.25 102 MET A O 1
ATOM 854 N N . ILE A 1 103 ? -11.589 4.399 8.752 1.00 98.25 103 ILE A N 1
ATOM 855 C CA . ILE A 1 103 ? -12.447 3.210 8.822 1.00 98.25 103 ILE A CA 1
ATOM 856 C C . ILE A 1 103 ? -13.672 3.486 9.696 1.00 98.25 103 ILE A C 1
ATOM 858 O O . ILE A 1 103 ? -14.784 3.145 9.304 1.00 98.25 103 ILE A O 1
ATOM 862 N N . GLU A 1 104 ? -13.480 4.096 10.865 1.00 98.12 104 GLU A N 1
ATOM 863 C CA . GLU A 1 104 ? -14.559 4.430 11.798 1.00 98.12 104 GLU A CA 1
ATOM 864 C C . GLU A 1 104 ? -15.566 5.379 11.142 1.00 98.12 104 GLU A C 1
ATOM 866 O O . GLU A 1 104 ? -16.752 5.054 11.102 1.00 98.12 104 GLU A O 1
ATOM 871 N N . GLY A 1 105 ? -15.100 6.450 10.494 1.00 98.00 105 GLY A N 1
ATOM 872 C CA . GLY A 1 105 ? -15.965 7.363 9.744 1.00 98.00 105 GLY A CA 1
ATOM 873 C C . GLY A 1 105 ? -16.732 6.677 8.606 1.00 98.00 105 GLY A C 1
ATOM 874 O O . GLY A 1 105 ? -17.911 6.955 8.398 1.00 98.00 105 GLY A O 1
ATOM 875 N N . ALA A 1 106 ? -16.109 5.727 7.902 1.00 97.81 106 ALA A N 1
ATOM 876 C CA . ALA A 1 106 ? -16.771 4.957 6.846 1.00 97.81 106 ALA A CA 1
ATOM 877 C C . ALA A 1 106 ? -17.784 3.920 7.375 1.00 97.81 106 ALA A C 1
ATOM 879 O O . ALA A 1 106 ? -18.741 3.578 6.679 1.00 97.81 106 ALA A O 1
ATOM 880 N N . ILE A 1 107 ? -17.593 3.399 8.590 1.00 98.12 107 ILE A N 1
ATOM 881 C CA . ILE A 1 107 ? -18.589 2.552 9.263 1.00 98.12 107 ILE A CA 1
ATOM 882 C C . ILE A 1 107 ? -19.770 3.412 9.724 1.00 98.12 107 ILE A C 1
ATOM 884 O O . ILE A 1 107 ? -20.921 3.022 9.537 1.00 98.12 107 ILE A O 1
ATOM 888 N N . GLU A 1 108 ? -19.498 4.588 10.294 1.00 97.75 108 GLU A N 1
ATOM 889 C CA . GLU A 1 108 ? -20.523 5.535 10.747 1.00 97.75 108 GLU A CA 1
ATOM 890 C C . GLU A 1 108 ? -21.379 6.068 9.592 1.00 97.75 108 GLU A C 1
ATOM 892 O O . GLU A 1 108 ? -22.595 6.188 9.742 1.00 97.75 108 GLU A O 1
ATOM 897 N N . SER A 1 109 ? -20.780 6.317 8.421 1.00 97.44 109 SER A N 1
ATOM 898 C CA . SER A 1 109 ? -21.518 6.705 7.210 1.00 97.44 109 SER A CA 1
ATOM 899 C C . SER A 1 109 ? -22.305 5.552 6.569 1.00 97.44 109 SER A C 1
ATOM 901 O O . SER A 1 109 ? -23.117 5.786 5.673 1.00 97.44 109 SER A O 1
ATOM 903 N N . GLY A 1 110 ? -22.099 4.312 7.026 1.00 97.06 110 GLY A N 1
ATOM 904 C CA . GLY A 1 110 ? -22.742 3.111 6.490 1.00 97.06 110 GLY A CA 1
ATOM 905 C C . GLY A 1 110 ? -22.110 2.572 5.203 1.00 97.06 110 GLY A C 1
ATOM 906 O O . GLY A 1 110 ? -22.664 1.663 4.587 1.00 97.06 110 GLY A O 1
ATOM 907 N N . GLU A 1 111 ? -20.957 3.101 4.791 1.00 97.06 111 GLU A N 1
ATOM 908 C CA . GLU A 1 111 ? -20.224 2.643 3.605 1.00 97.06 111 GLU A CA 1
ATOM 909 C C . GLU A 1 111 ? -19.458 1.336 3.845 1.00 97.06 111 GLU A C 1
ATOM 911 O O . GLU A 1 111 ? -19.228 0.572 2.906 1.00 97.06 111 GLU A O 1
ATOM 916 N N . LEU A 1 112 ? -19.068 1.062 5.094 1.00 98.00 112 LEU A N 1
ATOM 917 C CA . LEU A 1 112 ? -18.409 -0.178 5.492 1.00 98.00 112 LEU A CA 1
ATOM 918 C C . LEU A 1 112 ? -19.232 -0.965 6.523 1.00 98.00 112 LEU A 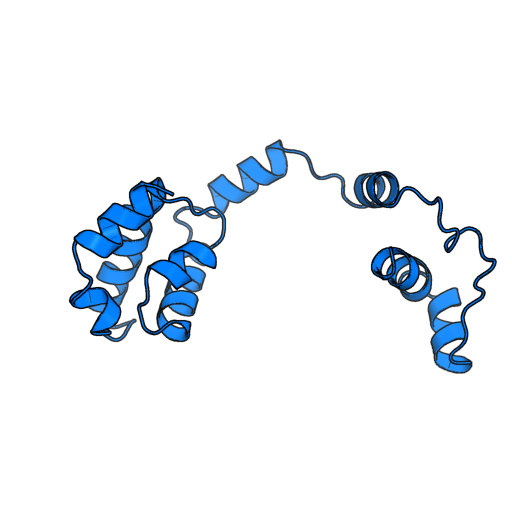C 1
ATOM 920 O O . LEU A 1 112 ? -19.807 -0.386 7.445 1.00 98.00 112 LEU A O 1
ATOM 924 N N . PRO A 1 113 ? -19.246 -2.308 6.433 1.00 97.81 113 PRO A N 1
ATOM 925 C CA . PRO A 1 113 ? -19.830 -3.142 7.471 1.00 97.81 113 PRO A CA 1
ATOM 926 C C . PRO A 1 113 ? -18.972 -3.115 8.741 1.00 97.81 113 PRO A C 1
ATOM 928 O O . PRO A 1 113 ? -17.748 -3.055 8.687 1.00 97.81 113 PRO A O 1
ATOM 931 N N . SER A 1 114 ? -19.608 -3.257 9.901 1.00 97.12 114 SER A N 1
ATOM 932 C CA . SER A 1 114 ? -18.900 -3.347 11.179 1.00 97.12 114 SER A CA 1
ATOM 933 C C . SER A 1 114 ? -18.389 -4.774 11.433 1.00 97.12 114 SER A C 1
ATOM 935 O O . SER A 1 114 ? -19.136 -5.646 11.888 1.00 97.12 114 SER A O 1
ATOM 937 N N . TYR A 1 115 ? -17.114 -5.047 11.135 1.00 98.00 115 TYR A N 1
ATOM 938 C CA . TYR A 1 115 ? -16.504 -6.346 11.438 1.00 98.00 115 TYR A CA 1
ATOM 939 C C . TYR A 1 115 ? -16.064 -6.459 12.904 1.00 98.00 115 TYR A C 1
ATOM 941 O O . TYR A 1 115 ? -15.402 -5.585 13.466 1.00 98.00 115 TYR A O 1
ATOM 949 N N . SER A 1 116 ? -16.377 -7.597 13.529 1.00 96.00 116 SER A N 1
ATOM 950 C CA . SER A 1 116 ? -16.080 -7.856 14.945 1.00 96.00 116 SER A CA 1
ATOM 951 C C . SER A 1 116 ? -14.584 -7.887 15.267 1.00 96.00 116 SER A C 1
ATOM 953 O O . SER A 1 116 ? -14.192 -7.487 16.358 1.00 96.00 116 SER A O 1
ATOM 955 N N . THR A 1 117 ? -13.760 -8.328 14.322 1.00 96.56 117 THR A N 1
ATOM 956 C CA . THR A 1 117 ? -12.286 -8.303 14.342 1.00 96.56 117 THR A CA 1
ATOM 957 C C . THR A 1 117 ? -11.724 -6.902 14.574 1.00 96.56 117 THR A C 1
ATOM 959 O O . THR A 1 117 ? -10.772 -6.758 15.337 1.00 96.56 117 THR A O 1
ATOM 962 N N . PHE A 1 118 ? -12.336 -5.884 13.965 1.00 97.06 118 PHE A N 1
ATOM 963 C CA . PHE A 1 118 ? -11.946 -4.484 14.105 1.00 97.06 118 PHE A CA 1
ATOM 964 C C . PHE A 1 118 ? -12.481 -3.867 15.403 1.00 97.06 118 PHE A C 1
ATOM 966 O O . PHE A 1 118 ? -11.740 -3.231 16.155 1.00 97.06 118 PHE A O 1
ATOM 973 N N . VAL A 1 119 ? -13.772 -4.079 15.683 1.00 94.81 119 VAL A N 1
ATOM 974 C CA . VAL A 1 119 ? -14.466 -3.470 16.834 1.00 94.81 119 VAL A CA 1
ATOM 975 C C . VAL A 1 119 ? -13.992 -4.051 18.164 1.00 94.81 119 VAL A C 1
ATOM 977 O O . VAL A 1 119 ? -13.858 -3.333 19.150 1.00 94.81 119 VAL A O 1
ATOM 980 N N . LYS A 1 120 ? -13.740 -5.362 18.213 1.00 94.69 120 LYS A N 1
ATOM 981 C CA . LYS A 1 120 ? -13.318 -6.077 19.428 1.00 94.69 120 LYS A CA 1
ATOM 982 C C . LYS A 1 120 ? -11.812 -6.316 19.464 1.00 94.69 120 LYS A C 1
ATOM 984 O O . LYS A 1 120 ? -11.348 -7.235 20.141 1.00 94.69 120 LYS A O 1
ATOM 989 N N . GLU A 1 121 ? -11.045 -5.523 18.723 1.00 94.38 121 GLU A N 1
ATOM 990 C CA . GLU A 1 121 ? -9.598 -5.653 18.711 1.00 94.38 121 GLU A CA 1
ATOM 991 C C . GLU A 1 121 ? -9.022 -5.453 20.122 1.00 94.38 121 GLU A C 1
ATOM 993 O O . GLU A 1 121 ? -9.343 -4.504 20.840 1.00 94.38 121 GLU A O 1
ATOM 998 N N . SER A 1 122 ? -8.153 -6.371 20.550 1.00 92.62 122 SER A N 1
ATOM 999 C CA . SER A 1 122 ? -7.543 -6.272 21.875 1.00 92.62 122 SER A CA 1
ATOM 1000 C C . SER A 1 122 ? -6.504 -5.148 21.930 1.00 92.62 122 SER A C 1
ATOM 1002 O O . SER A 1 122 ? -5.657 -5.021 21.044 1.00 92.62 122 SER A O 1
ATOM 1004 N N . LYS A 1 123 ? -6.460 -4.420 23.054 1.00 89.56 123 LYS A N 1
ATOM 1005 C CA . LYS A 1 123 ? -5.417 -3.410 23.317 1.00 89.56 123 LYS A CA 1
ATOM 1006 C C . LYS A 1 123 ? -3.998 -3.976 23.189 1.00 89.56 123 LYS A C 1
ATOM 1008 O O . LYS A 1 123 ? -3.090 -3.272 22.765 1.00 89.56 123 LYS A O 1
ATOM 1013 N N . LYS A 1 124 ? -3.796 -5.256 23.531 1.00 90.88 124 LYS A N 1
ATOM 1014 C CA . LYS A 1 124 ? -2.497 -5.934 23.394 1.00 90.88 124 LYS A CA 1
ATOM 1015 C C . LYS A 1 124 ? -2.039 -5.987 21.933 1.00 90.88 124 LYS A C 1
ATOM 1017 O O . LYS A 1 124 ? -0.864 -5.748 21.676 1.00 90.88 124 LYS A O 1
ATOM 1022 N N . LYS A 1 125 ? -2.953 -6.275 21.000 1.00 89.81 125 LYS A N 1
ATOM 1023 C CA . LYS A 1 125 ? -2.663 -6.352 19.561 1.00 89.81 125 LYS A CA 1
ATOM 1024 C C . LYS A 1 125 ? -2.278 -4.975 19.009 1.00 89.81 125 LYS A C 1
ATOM 1026 O O . LYS A 1 125 ? -1.195 -4.837 18.451 1.00 89.81 125 LYS A O 1
ATOM 1031 N N . MET A 1 126 ? -3.066 -3.946 19.328 1.00 87.94 126 MET A N 1
ATOM 1032 C CA . MET A 1 126 ? -2.753 -2.551 18.980 1.00 87.94 126 MET A CA 1
ATOM 1033 C C . MET A 1 126 ? -1.381 -2.112 19.523 1.00 87.94 126 MET A C 1
ATOM 1035 O O . MET A 1 126 ? -0.544 -1.577 18.805 1.00 87.94 126 MET A O 1
ATOM 1039 N N . MET A 1 127 ? -1.096 -2.393 20.800 1.00 87.25 127 MET A N 1
ATOM 1040 C CA . MET A 1 127 ? 0.191 -2.032 21.409 1.00 87.25 127 MET A CA 1
ATOM 1041 C C . MET A 1 127 ? 1.371 -2.814 20.830 1.00 87.25 127 MET A C 1
ATOM 1043 O O . MET A 1 127 ? 2.486 -2.298 20.813 1.00 87.25 127 MET A O 1
ATOM 1047 N N . SER A 1 128 ? 1.150 -4.050 20.378 1.00 88.69 128 SER A N 1
ATOM 1048 C CA . SER A 1 128 ? 2.185 -4.845 19.719 1.00 88.69 128 SER A CA 1
ATOM 1049 C C . SER A 1 128 ? 2.574 -4.259 18.365 1.00 88.69 128 SER A C 1
ATOM 1051 O O . SER A 1 128 ? 3.748 -4.332 18.015 1.00 88.69 128 SER A O 1
ATOM 1053 N N . ARG A 1 129 ? 1.625 -3.675 17.618 1.00 88.94 129 ARG A N 1
ATOM 1054 C CA . ARG A 1 129 ? 1.915 -3.031 16.329 1.00 88.94 129 ARG A CA 1
ATOM 1055 C C . ARG A 1 129 ? 2.785 -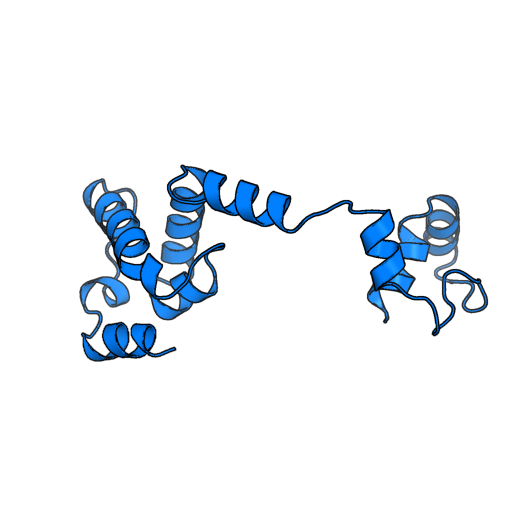1.788 16.474 1.00 88.94 129 ARG A C 1
ATOM 1057 O O . ARG A 1 129 ? 3.721 -1.629 15.709 1.00 88.94 129 ARG A O 1
ATOM 1064 N N . ARG A 1 130 ? 2.586 -0.997 17.531 1.00 83.19 130 ARG A N 1
ATOM 1065 C CA . ARG A 1 130 ? 3.420 0.185 17.845 1.00 83.19 130 ARG A CA 1
ATOM 1066 C C . ARG A 1 130 ? 4.881 -0.115 18.202 1.00 83.19 130 ARG A C 1
ATOM 1068 O O . ARG A 1 130 ? 5.648 0.814 18.423 1.00 83.19 130 ARG A O 1
ATOM 1075 N N . ARG A 1 131 ? 5.236 -1.389 18.393 1.00 75.88 131 ARG A N 1
ATOM 1076 C CA . ARG A 1 131 ? 6.585 -1.832 18.784 1.00 75.88 131 ARG A CA 1
ATOM 1077 C C . ARG A 1 131 ? 7.363 -2.479 17.634 1.00 75.88 131 ARG A C 1
ATOM 1079 O O . ARG A 1 131 ? 8.476 -2.935 17.883 1.00 75.88 131 ARG A O 1
ATOM 1086 N N . ARG A 1 132 ? 6.752 -2.602 16.454 1.00 68.38 132 ARG A N 1
ATOM 1087 C CA . ARG A 1 132 ? 7.413 -3.064 15.229 1.00 68.38 132 ARG A CA 1
ATOM 1088 C C . ARG A 1 132 ? 8.131 -1.892 14.578 1.00 68.38 132 ARG A C 1
ATOM 1090 O O . ARG A 1 132 ? 9.254 -2.134 14.096 1.00 68.38 132 ARG A O 1
#

InterPro domains:
  IPR052594 J domain-containing protein [PTHR44144] (1-132)
  IPR056453 DNAJC9, HTH domain [PF23302] (60-126)

pLDDT: mean 91.29,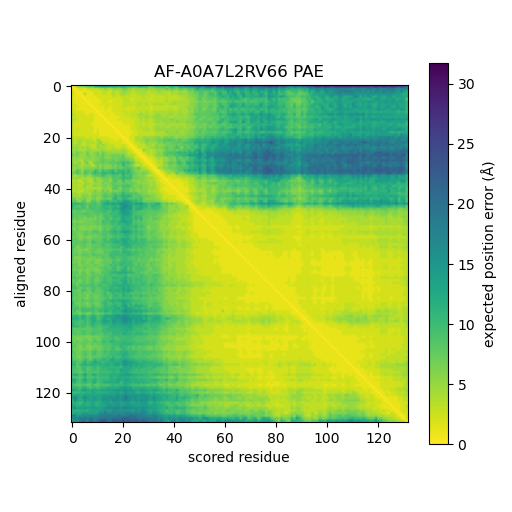 std 7.19, range [67.88, 98.62]

Nearest PDB structures (foldseek):
  6w4k-assembly1_B  TM=4.019E-01  e=2.353E+00  Homo sapiens
  4czz-assembly1_B  TM=3.869E-01  e=2.228E+00  Homo sapiens
  5l3b-assembly1_B  TM=3.792E-01  e=4.287E+00  Homo sapiens

Sequence (132 aa):
QILGKVYAVLSDPKQRAVYDETGTVDEEAEVLREDRDWLQYWQLLFKLTVKDIEDFQQKYKNSSEELADVKAAYLNFKGDMDRIMEHVMCTDYTDEPRIREMIEGAIESGELPSYSTFVKESKKKMMSRRRR

Organism: NCBI:txid254563

Secondary structure (DSSP, 8-state):
-HHHHHHHHHHSHHHHHHHHHHS---TTSGGG-TT--HHHHHHHH----HHHHHHHHHHHTTSHHHHHHHHHHHHHTTT-HHHHHHHSTT--GGGHHHHHHHHHHHHHTTSS---HHHHT--HHHHHHHTT-

Foldseek 3Di:
DVVQLVCLQCVDPVSVVCCVVPVDHDCVDPSNDPPDDVVVVVCVVDVDDPVNVVVVLVDCPPDPNLLVLLQVQCVVVVQQLVSSQVRRPSHALVCSVVSLVSVVVCVVVVVHPDGCCNVVPDPVVNVVRVVD

Solvent-accessible surface area (backbone atoms only — not comparable to full-atom values): 7854 Å² total; per-residue (Å²): 124,65,67,61,38,51,44,55,40,59,72,36,70,66,52,29,49,48,27,76,74,69,75,53,75,72,73,84,39,81,78,47,46,90,83,63,62,58,67,63,5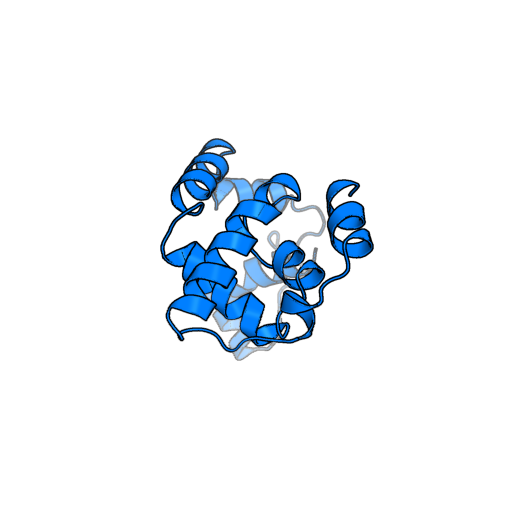2,48,50,71,74,48,85,74,50,74,63,56,53,52,55,46,45,61,62,41,59,93,27,74,65,44,54,50,49,51,50,50,38,33,64,76,49,54,29,36,61,71,59,32,56,74,68,43,77,95,53,56,65,86,44,48,66,61,58,48,50,56,51,50,54,33,36,75,72,62,79,37,82,87,37,64,58,47,78,66,54,53,70,66,60,60,56,53,52,69,71,111

Radius of gyration: 22.14 Å; Cα contacts (8 Å, |Δi|>4): 87; chains: 1; bounding box: 50×34×57 Å